Protein AF-A0A0G9HD00-F1 (afdb_monomer)

Solvent-accessible surface area (backbone atoms only — not comparable to full-atom values): 7385 Å² total; per-residue (Å²): 131,90,57,70,38,83,44,77,43,72,35,69,53,92,88,44,31,42,22,42,35,35,30,44,30,39,57,83,53,72,74,34,67,70,51,51,51,49,49,48,49,51,28,50,36,46,67,75,68,64,56,91,43,72,69,53,40,36,70,34,59,26,81,94,49,68,91,39,30,39,46,52,52,53,51,54,49,20,60,74,70,74,44,77,64,44,83,74,52,69,52,77,47,69,65,81,74,89,67,67,76,76,72,73,78,74,71,90,65,77,84,76,78,81,74,85,82,89,80,136

Foldseek 3Di:
DFDWDWAWDWDQDPVFKIKIWIKTFGPVCSPPPLVVVLNVQLNVQCRVPVAPFPVSQQQAQRPVGNVDGNVVSQVVSCVVSVHHMDTDDMDMDGHDDPPPPPDPDPPPDPPPPPDDDDDD

Secondary structure (DSSP, 8-state):
-PPEEEEEEEEEETTTEEEEEEEEEETTTTT-HHHHHHHHHHHHHHHHH--SSHHHHHHSBPSS-TTSBHHHHHHHHHHHTTS--EEEEEEEEEPPP---S------SS-----------

Radius of gyration: 24.07 Å; Cα contacts (8 Å, |Δi|>4): 156; chains: 1; bounding box: 66×30×65 Å

Structure (mmCIF, N/CA/C/O backbone):
data_AF-A0A0G9HD00-F1
#
_entry.id   AF-A0A0G9HD00-F1
#
loop_
_atom_site.group_PDB
_atom_site.id
_atom_site.type_symbol
_atom_site.label_atom_id
_atom_site.label_alt_id
_atom_site.label_comp_id
_atom_site.label_asym_id
_atom_site.label_entity_id
_atom_site.label_seq_id
_atom_site.pdbx_PDB_ins_code
_atom_site.Cartn_x
_atom_site.Cartn_y
_atom_site.Cartn_z
_atom_site.occupancy
_atom_site.B_iso_or_equiv
_atom_site.auth_seq_id
_atom_site.auth_comp_id
_atom_site.auth_asym_id
_atom_site.auth_atom_id
_atom_site.pdbx_PDB_model_num
ATOM 1 N N . MET A 1 1 ? -21.150 13.075 11.869 1.00 63.78 1 MET A N 1
ATOM 2 C CA . MET A 1 1 ? -21.001 12.261 10.647 1.00 63.78 1 MET A CA 1
ATOM 3 C C . MET A 1 1 ? -19.511 12.154 10.388 1.00 63.78 1 MET A C 1
ATOM 5 O O . MET A 1 1 ? -18.870 13.194 10.350 1.00 63.78 1 MET A O 1
ATOM 9 N N . THR A 1 2 ? -18.941 10.952 10.356 1.00 76.38 2 THR A N 1
ATOM 10 C CA . THR A 1 2 ? -17.496 10.778 10.130 1.00 76.38 2 THR A CA 1
ATOM 11 C C . THR A 1 2 ? -17.182 11.109 8.675 1.00 76.38 2 THR A C 1
ATOM 13 O O . THR A 1 2 ? -17.792 10.528 7.780 1.00 76.38 2 THR A O 1
ATOM 16 N N . HIS A 1 3 ? -16.276 12.057 8.441 1.00 86.12 3 HIS A N 1
ATOM 17 C CA . HIS A 1 3 ? -15.828 12.411 7.097 1.00 86.12 3 HIS A CA 1
ATOM 18 C C . HIS A 1 3 ? -14.688 11.484 6.678 1.00 86.12 3 HIS A C 1
ATOM 20 O O . HIS A 1 3 ? -13.689 11.362 7.388 1.00 86.12 3 HIS A O 1
ATOM 26 N N . TYR A 1 4 ? -14.873 10.820 5.542 1.00 89.94 4 TYR A N 1
ATOM 27 C CA . TYR A 1 4 ? -13.864 9.987 4.902 1.00 89.94 4 TYR A CA 1
ATOM 28 C C . TYR A 1 4 ? -13.173 10.785 3.804 1.00 89.94 4 TYR A C 1
ATOM 30 O O . TYR A 1 4 ? -13.835 11.485 3.036 1.00 89.94 4 TYR A O 1
ATOM 38 N N . ASN A 1 5 ? -11.851 10.660 3.738 1.00 89.81 5 ASN A N 1
ATOM 39 C CA . ASN A 1 5 ? -11.017 11.260 2.712 1.00 89.81 5 ASN A CA 1
ATOM 40 C C . ASN A 1 5 ? -10.246 10.168 1.973 1.00 89.81 5 ASN A C 1
ATOM 42 O O . ASN A 1 5 ? -9.826 9.167 2.555 1.00 89.81 5 ASN A O 1
ATOM 46 N N . ARG A 1 6 ? -9.999 10.413 0.684 1.00 95.69 6 ARG A N 1
ATOM 47 C CA . ARG A 1 6 ? -9.057 9.603 -0.082 1.00 95.69 6 ARG A CA 1
ATOM 48 C C . ARG A 1 6 ? -7.638 10.005 0.290 1.00 95.69 6 ARG A C 1
ATOM 50 O O . ARG A 1 6 ? -7.254 11.162 0.117 1.00 95.69 6 ARG A O 1
ATOM 57 N N . HIS A 1 7 ? -6.872 9.048 0.796 1.00 97.44 7 HIS A N 1
ATOM 58 C CA . HIS A 1 7 ? -5.446 9.198 1.044 1.00 97.44 7 HIS A CA 1
ATOM 59 C C . HIS A 1 7 ? -4.675 8.431 -0.028 1.00 97.44 7 HIS A C 1
ATOM 61 O O . HIS A 1 7 ? -4.927 7.247 -0.243 1.00 97.44 7 HIS A O 1
ATOM 67 N N . ILE A 1 8 ? -3.727 9.094 -0.690 1.00 98.25 8 ILE A N 1
ATOM 68 C CA . ILE A 1 8 ? -2.866 8.466 -1.693 1.00 98.25 8 ILE A CA 1
ATOM 69 C C . ILE A 1 8 ? -1.447 8.397 -1.139 1.00 98.25 8 ILE A C 1
ATOM 71 O O . ILE A 1 8 ? -0.860 9.427 -0.817 1.00 98.25 8 ILE A O 1
ATOM 75 N N . THR A 1 9 ? -0.896 7.188 -1.072 1.00 98.50 9 THR A N 1
ATOM 76 C CA . THR A 1 9 ? 0.519 6.946 -0.771 1.00 98.50 9 THR A CA 1
ATOM 77 C C . THR A 1 9 ? 1.239 6.472 -2.028 1.00 98.50 9 THR A C 1
ATOM 79 O O . THR A 1 9 ? 0.671 5.763 -2.860 1.00 98.50 9 THR A O 1
ATOM 82 N N . SER A 1 10 ? 2.503 6.865 -2.167 1.00 98.38 10 SER A N 1
ATOM 83 C CA . SER A 1 10 ? 3.368 6.466 -3.274 1.00 98.38 10 SER A CA 1
ATOM 84 C C . SER A 1 10 ? 4.649 5.810 -2.781 1.00 98.38 10 SER A C 1
ATOM 86 O O . SER A 1 10 ? 5.214 6.257 -1.784 1.00 98.38 10 SER A O 1
ATOM 88 N N . TYR A 1 11 ? 5.169 4.851 -3.541 1.00 98.44 11 TYR A N 1
ATOM 89 C CA . TYR A 1 11 ? 6.503 4.294 -3.334 1.00 98.44 11 TYR A CA 1
ATOM 90 C C . TYR A 1 11 ? 7.238 4.160 -4.669 1.00 98.44 11 TYR A C 1
ATOM 92 O O . TYR A 1 11 ? 6.654 3.746 -5.669 1.00 98.44 11 TYR A O 1
ATOM 100 N N . VAL A 1 12 ? 8.523 4.518 -4.694 1.00 98.06 12 VAL A N 1
ATOM 101 C CA . VAL A 1 12 ? 9.382 4.388 -5.878 1.00 98.06 12 VAL A CA 1
ATOM 102 C C . VAL A 1 12 ? 10.616 3.580 -5.503 1.00 98.06 12 VAL A C 1
ATOM 104 O O . VAL A 1 12 ? 11.413 3.998 -4.666 1.00 98.06 12 VAL A O 1
ATOM 107 N N . HIS A 1 13 ? 10.799 2.435 -6.155 1.00 96.06 13 HIS A N 1
ATOM 108 C CA . HIS A 1 13 ? 11.940 1.556 -5.943 1.00 96.06 13 HIS A CA 1
ATOM 109 C C . HIS A 1 13 ? 13.016 1.806 -7.00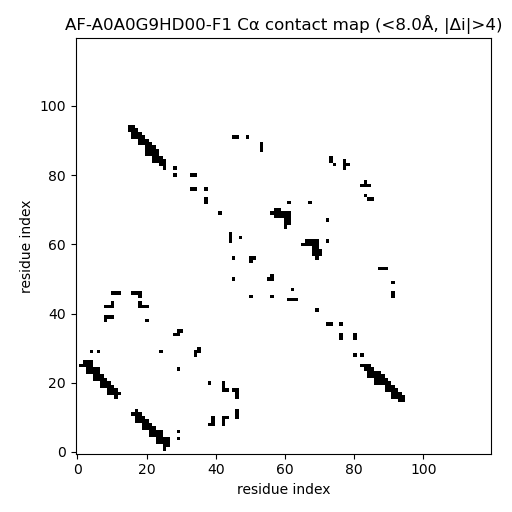2 1.00 96.06 13 HIS A C 1
ATOM 111 O O . HIS A 1 13 ? 12.832 1.473 -8.177 1.00 96.06 13 HIS A O 1
ATOM 117 N N . ASN A 1 14 ? 14.143 2.396 -6.587 1.00 94.94 14 ASN A N 1
ATOM 118 C CA . ASN A 1 14 ? 15.341 2.611 -7.412 1.00 94.94 14 ASN A CA 1
ATOM 119 C C . ASN A 1 14 ? 15.073 3.274 -8.782 1.00 94.94 14 ASN A C 1
ATOM 121 O O . ASN A 1 14 ? 15.794 3.029 -9.746 1.00 94.94 14 ASN A O 1
ATOM 125 N N . GLY A 1 15 ? 14.001 4.067 -8.899 1.00 93.81 15 GLY A N 1
ATOM 126 C CA . GLY A 1 15 ? 13.579 4.702 -10.154 1.00 93.81 15 GLY A CA 1
ATOM 127 C C . GLY A 1 15 ? 13.077 3.743 -11.245 1.00 93.81 15 GLY A C 1
ATOM 128 O O . GLY A 1 15 ? 12.862 4.182 -12.369 1.00 93.81 15 GLY A O 1
ATOM 129 N N . ARG A 1 16 ? 12.896 2.448 -10.946 1.00 95.06 16 ARG A N 1
ATOM 130 C CA . ARG A 1 16 ? 12.472 1.421 -11.919 1.00 95.06 16 ARG A CA 1
ATOM 131 C C . ARG A 1 16 ? 11.038 0.950 -11.728 1.00 95.06 16 ARG A C 1
ATOM 133 O O . ARG A 1 16 ? 10.415 0.530 -12.698 1.00 95.06 16 ARG A O 1
ATOM 140 N N . ILE A 1 17 ? 10.539 0.985 -10.495 1.00 97.62 17 ILE A N 1
ATOM 141 C CA . ILE A 1 17 ? 9.164 0.605 -10.161 1.00 97.62 17 ILE A CA 1
ATOM 142 C C . ILE A 1 17 ? 8.530 1.762 -9.397 1.00 97.62 17 ILE A C 1
ATOM 144 O O . ILE A 1 17 ? 9.101 2.224 -8.410 1.00 97.62 17 ILE A O 1
ATOM 148 N N . GLY A 1 18 ? 7.373 2.229 -9.854 1.00 98.25 18 GLY A N 1
ATOM 149 C CA . GLY A 1 18 ? 6.545 3.219 -9.173 1.00 98.25 18 GLY A CA 1
ATOM 150 C C . GLY A 1 18 ? 5.206 2.612 -8.775 1.00 98.25 18 GLY A C 1
ATOM 151 O O . GLY A 1 18 ? 4.583 1.911 -9.568 1.00 98.25 18 GLY A O 1
ATOM 152 N N . VAL A 1 19 ? 4.759 2.887 -7.555 1.00 98.81 19 VAL A N 1
ATOM 153 C CA . VAL A 1 19 ? 3.473 2.430 -7.024 1.00 98.81 19 VAL A CA 1
ATOM 154 C C . VAL A 1 19 ? 2.697 3.617 -6.474 1.00 98.81 19 VAL A C 1
ATOM 156 O O . VAL A 1 19 ? 3.270 4.462 -5.786 1.00 98.81 19 VAL A O 1
ATOM 159 N N . LEU A 1 20 ? 1.394 3.654 -6.751 1.00 98.75 20 LEU A N 1
ATOM 160 C CA . LEU A 1 20 ? 0.424 4.520 -6.080 1.00 98.75 20 LEU A CA 1
ATOM 161 C C . LEU A 1 20 ? -0.681 3.654 -5.486 1.00 98.75 20 LEU A C 1
ATOM 163 O O . LEU A 1 20 ? -1.200 2.770 -6.166 1.00 98.75 20 LEU A O 1
ATOM 167 N N . VAL A 1 21 ? -1.061 3.939 -4.246 1.00 98.81 21 VAL A N 1
ATOM 168 C CA . VAL A 1 21 ? -2.115 3.229 -3.517 1.00 98.81 21 VAL A CA 1
ATOM 169 C C . VAL A 1 21 ? -3.105 4.244 -2.976 1.00 98.81 21 VAL A C 1
ATOM 171 O O . VAL A 1 21 ? -2.699 5.233 -2.368 1.00 98.81 21 VAL A O 1
ATOM 174 N N . GLU A 1 22 ? -4.394 4.004 -3.192 1.00 98.69 22 GLU A N 1
ATOM 175 C CA . GLU A 1 22 ? -5.472 4.851 -2.694 1.00 98.69 22 GLU A CA 1
ATOM 176 C C . GLU A 1 22 ? -6.252 4.147 -1.585 1.00 98.69 22 GLU A C 1
ATOM 178 O O . GLU A 1 22 ? -6.835 3.077 -1.792 1.00 98.69 22 GLU A O 1
ATOM 183 N N . PHE A 1 23 ? -6.320 4.797 -0.428 1.00 98.44 23 PHE A N 1
ATOM 184 C CA . PHE A 1 23 ? -7.088 4.366 0.730 1.00 98.44 23 PHE A CA 1
ATOM 185 C C . PHE A 1 23 ? -8.308 5.259 0.948 1.00 98.44 23 PHE A C 1
ATOM 187 O O . PHE A 1 23 ? -8.245 6.471 0.738 1.00 98.44 23 PHE A O 1
ATOM 194 N N . ASP A 1 24 ? -9.399 4.661 1.414 1.00 97.75 24 ASP A N 1
ATOM 195 C CA . ASP A 1 24 ? -10.537 5.363 2.001 1.00 97.75 24 ASP A CA 1
ATOM 196 C C . ASP A 1 24 ? -10.425 5.286 3.525 1.00 97.75 24 ASP A C 1
ATOM 198 O O . ASP A 1 24 ? -10.407 4.191 4.093 1.00 97.75 24 ASP A O 1
ATOM 202 N N . ILE A 1 25 ? -10.277 6.435 4.184 1.00 96.75 25 ILE A N 1
ATOM 203 C CA . ILE A 1 25 ? -9.960 6.516 5.614 1.00 96.75 25 ILE A CA 1
ATOM 204 C C . ILE A 1 25 ? -10.595 7.764 6.249 1.00 96.75 25 ILE A C 1
ATOM 206 O O . ILE A 1 25 ? -10.699 8.801 5.585 1.00 96.75 25 ILE A O 1
ATOM 210 N N . PRO A 1 26 ? -11.004 7.733 7.531 1.00 96.50 26 PRO A N 1
ATOM 211 C CA . PRO A 1 26 ? -11.456 8.935 8.223 1.00 96.50 26 PRO A CA 1
ATOM 212 C C . PRO A 1 26 ? -10.393 10.034 8.253 1.00 96.50 26 PRO A C 1
ATOM 214 O O . PRO A 1 26 ? -9.222 9.777 8.526 1.00 96.50 26 PRO A O 1
ATOM 217 N N . GLU A 1 27 ? -10.810 11.282 8.039 1.00 93.38 27 GLU A N 1
ATOM 218 C CA . GLU A 1 27 ? -9.909 12.439 7.921 1.00 93.38 27 GLU A CA 1
ATOM 219 C C . GLU A 1 27 ? -8.938 12.584 9.105 1.00 93.38 27 GLU A C 1
ATOM 221 O O . GLU A 1 27 ? -7.769 12.916 8.913 1.00 93.38 27 GLU A O 1
ATOM 226 N N . LEU A 1 28 ? -9.406 12.286 10.320 1.00 92.19 28 LEU A N 1
ATOM 227 C CA . LEU A 1 28 ? -8.599 12.368 11.538 1.00 92.19 28 LEU A CA 1
ATOM 228 C C . LEU A 1 28 ? -7.523 11.274 11.626 1.00 92.19 28 LEU A C 1
ATOM 230 O O . LEU A 1 28 ? -6.491 11.506 12.245 1.00 92.19 28 LEU A O 1
ATOM 234 N N . ALA A 1 29 ? -7.744 10.116 10.998 1.00 94.38 29 ALA A N 1
ATOM 235 C CA . ALA A 1 29 ? -6.800 8.997 10.979 1.00 94.38 29 ALA A CA 1
ATOM 236 C C . ALA A 1 29 ? -5.835 9.058 9.780 1.00 94.38 29 ALA A C 1
ATOM 238 O O . ALA A 1 29 ? -4.771 8.451 9.807 1.00 94.38 29 ALA A O 1
ATOM 239 N N . ALA A 1 30 ? -6.150 9.845 8.745 1.00 94.62 30 ALA A N 1
ATOM 240 C CA . ALA A 1 30 ? -5.336 9.971 7.531 1.00 94.62 30 ALA A CA 1
ATOM 241 C C . ALA A 1 30 ? -3.929 10.567 7.755 1.00 94.62 30 ALA A C 1
ATOM 243 O O . ALA A 1 30 ? -3.118 10.585 6.827 1.00 94.62 30 ALA A O 1
ATOM 244 N N . ARG A 1 31 ? -3.661 11.108 8.951 1.00 93.88 31 ARG A N 1
ATOM 245 C CA . ARG A 1 31 ? -2.367 11.673 9.371 1.00 93.88 31 ARG A CA 1
ATOM 246 C C . ARG A 1 31 ? -1.721 10.904 10.525 1.00 93.88 31 ARG A C 1
ATOM 248 O O . ARG A 1 31 ? -0.712 11.366 11.041 1.00 93.88 31 ARG A O 1
ATOM 255 N N . ASP A 1 32 ? -2.325 9.801 10.957 1.00 96.56 32 ASP A N 1
ATOM 256 C CA . ASP A 1 32 ? -1.787 8.980 12.035 1.00 96.56 32 ASP A CA 1
ATOM 257 C C . ASP A 1 32 ? -0.537 8.224 11.559 1.00 96.56 32 ASP A C 1
ATOM 259 O O . ASP A 1 32 ? -0.540 7.629 10.479 1.00 96.56 32 ASP A O 1
ATOM 263 N N . ASP A 1 33 ? 0.533 8.241 12.355 1.00 97.44 33 ASP A N 1
ATOM 264 C CA . ASP A 1 33 ? 1.815 7.637 11.979 1.00 97.44 33 ASP A CA 1
ATOM 265 C C . ASP A 1 33 ? 1.712 6.117 11.775 1.00 97.44 33 ASP A C 1
ATOM 267 O O . ASP A 1 33 ? 2.381 5.571 10.894 1.00 97.44 33 ASP A O 1
ATOM 271 N N . ALA A 1 34 ? 0.853 5.424 12.534 1.00 96.12 34 ALA A N 1
ATOM 272 C CA . ALA A 1 34 ? 0.649 3.989 12.367 1.00 96.12 34 ALA A CA 1
ATOM 273 C C . ALA A 1 34 ? -0.061 3.685 11.041 1.00 96.12 34 ALA A C 1
ATOM 275 O O . ALA A 1 34 ? 0.337 2.763 10.327 1.00 96.12 34 ALA A O 1
ATOM 276 N N . PHE A 1 35 ? -1.047 4.501 10.652 1.00 97.56 35 PHE A N 1
ATOM 277 C CA . PHE A 1 35 ? -1.659 4.393 9.327 1.00 97.56 35 PHE A CA 1
ATOM 278 C C . PHE A 1 35 ? -0.643 4.663 8.211 1.00 97.56 35 PHE A C 1
ATOM 280 O O . PHE A 1 35 ? -0.543 3.876 7.270 1.00 97.56 35 PHE A O 1
ATOM 287 N N . LEU A 1 36 ? 0.131 5.748 8.313 1.00 97.88 36 LEU A N 1
ATOM 288 C CA . LEU A 1 36 ? 1.115 6.122 7.293 1.00 97.88 36 L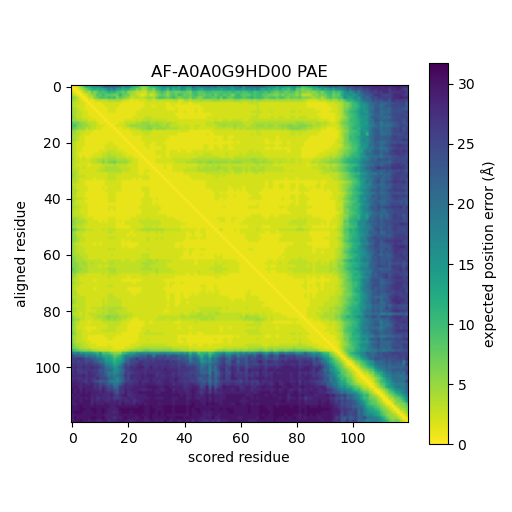EU A CA 1
ATOM 289 C C . LEU A 1 36 ? 2.189 5.038 7.113 1.00 97.88 36 LEU A C 1
ATOM 291 O O . LEU A 1 36 ? 2.584 4.743 5.982 1.00 97.88 36 LEU A O 1
ATOM 295 N N . ALA A 1 37 ? 2.620 4.399 8.205 1.00 97.62 37 ALA A N 1
ATOM 296 C CA . ALA A 1 37 ? 3.553 3.277 8.162 1.00 97.62 37 ALA A CA 1
ATOM 297 C C . ALA A 1 37 ? 2.976 2.073 7.400 1.00 97.62 37 ALA A C 1
ATOM 299 O O . ALA A 1 37 ? 3.653 1.508 6.537 1.00 97.62 37 ALA A O 1
ATOM 300 N N . VAL A 1 38 ? 1.717 1.713 7.665 1.00 98.12 38 VAL A N 1
ATOM 301 C CA . VAL A 1 38 ? 1.031 0.607 6.977 1.00 98.12 38 VAL A CA 1
ATOM 302 C C . VAL A 1 38 ? 0.805 0.940 5.504 1.00 98.12 38 VAL A C 1
ATOM 304 O O . VAL A 1 38 ? 1.125 0.127 4.640 1.00 98.12 38 VAL A O 1
ATOM 307 N N . ALA A 1 39 ? 0.334 2.149 5.187 1.00 98.50 39 ALA A N 1
ATOM 308 C CA . ALA A 1 39 ? 0.116 2.595 3.812 1.00 98.50 39 ALA A CA 1
ATOM 309 C C . ALA A 1 39 ? 1.407 2.535 2.976 1.00 98.50 39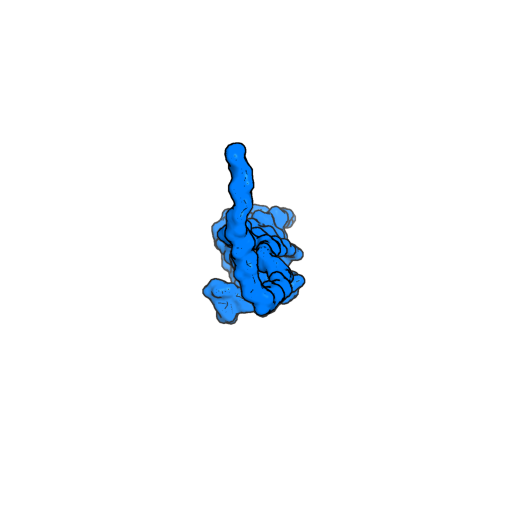 ALA A C 1
ATOM 311 O O . ALA A 1 39 ? 1.401 2.039 1.845 1.00 98.50 39 ALA A O 1
ATOM 312 N N . HIS A 1 40 ? 2.529 2.985 3.546 1.00 98.50 40 HIS A N 1
ATOM 313 C CA . HIS A 1 40 ? 3.840 2.897 2.907 1.00 98.50 40 HIS A CA 1
ATOM 314 C C . HIS A 1 40 ? 4.312 1.443 2.758 1.00 98.50 40 HIS A C 1
ATOM 316 O O . HIS A 1 40 ? 4.784 1.058 1.688 1.00 98.50 40 HIS A O 1
ATOM 322 N N . GLY A 1 41 ? 4.149 0.619 3.797 1.00 98.44 41 GLY A N 1
ATOM 323 C CA . GLY A 1 41 ? 4.490 -0.805 3.765 1.00 98.44 41 GLY A CA 1
ATOM 324 C C . GLY A 1 41 ? 3.728 -1.575 2.685 1.00 98.44 41 GLY A C 1
ATOM 325 O O . GLY A 1 41 ? 4.325 -2.346 1.934 1.00 98.44 41 GLY A O 1
ATOM 326 N N . VAL A 1 42 ? 2.434 -1.296 2.520 1.00 98.69 42 VAL A N 1
ATOM 327 C CA . VAL A 1 42 ? 1.621 -1.882 1.448 1.00 98.69 42 VAL A CA 1
ATOM 328 C C . VAL A 1 42 ? 2.103 -1.429 0.066 1.00 98.69 42 VAL A C 1
ATOM 330 O O . VAL A 1 42 ? 2.216 -2.253 -0.841 1.00 98.69 42 VAL A O 1
ATOM 333 N N . ALA A 1 43 ? 2.467 -0.155 -0.111 1.00 98.75 43 ALA A N 1
ATOM 334 C CA . ALA A 1 43 ? 3.030 0.322 -1.376 1.00 98.75 43 ALA A CA 1
ATOM 335 C C . ALA A 1 43 ? 4.374 -0.357 -1.718 1.00 98.75 43 ALA A C 1
ATOM 337 O O . ALA A 1 43 ? 4.621 -0.695 -2.879 1.00 98.75 43 ALA A O 1
ATOM 338 N N . MET A 1 44 ? 5.225 -0.605 -0.716 1.00 98.44 44 MET A N 1
ATOM 339 C CA . MET A 1 44 ? 6.457 -1.387 -0.876 1.00 98.44 44 MET A CA 1
ATOM 340 C C . MET A 1 44 ? 6.175 -2.845 -1.244 1.00 98.44 44 MET A C 1
ATOM 342 O O . MET A 1 44 ? 6.831 -3.388 -2.131 1.00 98.44 44 MET A O 1
ATOM 346 N N . HIS A 1 45 ? 5.202 -3.467 -0.577 1.00 98.69 45 HIS A N 1
ATOM 347 C CA . HIS A 1 45 ? 4.789 -4.838 -0.853 1.00 98.69 45 HIS A CA 1
ATOM 348 C C . HIS A 1 45 ? 4.317 -4.984 -2.303 1.00 98.69 45 HIS A C 1
ATOM 350 O O . HIS A 1 45 ? 4.899 -5.779 -3.032 1.00 98.69 45 HIS A O 1
ATOM 356 N N . ILE A 1 46 ? 3.397 -4.126 -2.762 1.00 98.69 46 ILE A N 1
ATOM 357 C CA . ILE A 1 46 ? 2.920 -4.109 -4.156 1.00 98.69 46 ILE A CA 1
ATOM 358 C C . ILE A 1 46 ? 4.091 -3.974 -5.135 1.00 98.69 46 ILE A C 1
ATOM 360 O O . ILE A 1 46 ? 4.133 -4.663 -6.153 1.00 98.69 46 ILE A O 1
ATOM 364 N N . ALA A 1 47 ? 5.068 -3.105 -4.844 1.00 98.12 47 ALA A N 1
ATOM 365 C CA . ALA A 1 47 ? 6.231 -2.938 -5.715 1.00 98.12 47 ALA A CA 1
ATOM 366 C C . ALA A 1 47 ? 7.008 -4.252 -5.901 1.00 98.12 47 ALA A C 1
ATOM 368 O O . ALA A 1 47 ? 7.463 -4.530 -7.017 1.00 98.12 47 ALA A O 1
ATOM 369 N N . ALA A 1 48 ? 7.121 -5.044 -4.833 1.00 97.25 48 ALA A N 1
ATOM 370 C CA . ALA A 1 48 ? 7.842 -6.308 -4.799 1.00 97.25 48 AL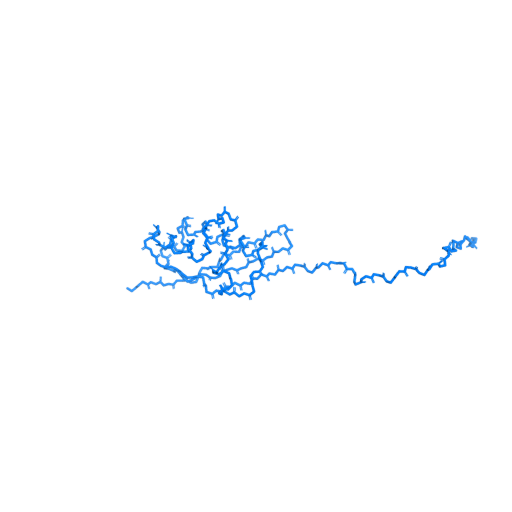A A CA 1
ATOM 371 C C . ALA A 1 48 ? 7.038 -7.499 -5.352 1.00 97.25 48 ALA A C 1
ATOM 373 O O . ALA A 1 48 ? 7.632 -8.329 -6.036 1.00 97.25 48 ALA A O 1
ATOM 374 N N . SER A 1 49 ? 5.733 -7.592 -5.072 1.00 97.56 49 SER A N 1
ATOM 375 C CA . SER A 1 49 ? 4.920 -8.780 -5.379 1.00 97.56 49 SER A CA 1
ATOM 376 C C . SER A 1 49 ? 4.189 -8.740 -6.723 1.00 97.56 49 SER A C 1
ATOM 378 O O . SER A 1 49 ? 3.894 -9.798 -7.265 1.00 97.56 49 SER A O 1
ATOM 380 N N . ASP A 1 50 ? 3.980 -7.553 -7.307 1.00 97.56 50 ASP A N 1
ATOM 381 C CA . ASP A 1 50 ? 3.267 -7.376 -8.586 1.00 97.56 50 ASP A CA 1
ATOM 382 C C . ASP A 1 50 ? 1.867 -8.032 -8.633 1.00 97.56 50 ASP A C 1
ATOM 384 O O . ASP A 1 50 ? 1.578 -8.828 -9.533 1.00 97.56 50 ASP A O 1
ATOM 388 N N . PRO A 1 51 ? 0.981 -7.713 -7.669 1.00 98.12 51 PRO A N 1
ATOM 389 C CA . PRO A 1 51 ? -0.338 -8.324 -7.576 1.00 98.12 51 PRO A CA 1
ATOM 390 C C . PRO A 1 51 ? -1.186 -8.001 -8.809 1.00 98.12 51 PRO A C 1
ATOM 392 O O . PRO A 1 51 ? -1.283 -6.850 -9.245 1.00 98.12 51 PRO A O 1
ATOM 395 N N . ALA A 1 52 ? -1.875 -9.013 -9.339 1.00 97.25 52 ALA A N 1
ATOM 396 C CA . ALA A 1 52 ? -2.700 -8.873 -10.542 1.00 97.25 52 ALA A CA 1
ATOM 397 C C . ALA A 1 52 ? -4.010 -8.090 -10.313 1.00 97.25 52 ALA A C 1
ATOM 399 O O . ALA A 1 52 ? -4.604 -7.577 -11.264 1.00 97.25 52 ALA A O 1
ATOM 400 N N . SER A 1 53 ? -4.496 -8.026 -9.072 1.00 98.25 53 SER A N 1
ATOM 401 C CA . SER A 1 53 ? -5.747 -7.359 -8.698 1.00 98.25 53 SER A CA 1
ATOM 402 C C . SER A 1 53 ? -5.760 -6.986 -7.213 1.00 98.25 53 SER A C 1
ATOM 404 O O . SER A 1 53 ? -4.862 -7.360 -6.460 1.00 98.25 53 SER A O 1
ATOM 406 N N . LEU A 1 54 ? -6.795 -6.253 -6.785 1.00 98.06 54 LEU A N 1
ATOM 407 C CA . LEU A 1 54 ? -7.029 -5.954 -5.369 1.00 98.06 54 LEU A CA 1
ATOM 408 C C . LEU A 1 54 ? -7.247 -7.225 -4.543 1.00 98.06 54 LEU A C 1
ATOM 410 O O . LEU A 1 54 ? -6.631 -7.367 -3.496 1.00 98.06 54 LEU A O 1
ATOM 414 N N . ASP A 1 55 ? -8.073 -8.147 -5.030 1.00 98.19 55 ASP A N 1
ATOM 415 C CA . ASP A 1 55 ? -8.347 -9.398 -4.316 1.00 98.19 55 ASP A CA 1
ATOM 416 C C . ASP A 1 55 ? -7.071 -10.243 -4.190 1.00 98.19 55 ASP A C 1
ATOM 418 O O . ASP A 1 55 ? -6.754 -10.716 -3.104 1.00 98.19 55 ASP A O 1
ATOM 422 N N . ALA A 1 56 ? -6.277 -10.338 -5.267 1.00 98.44 56 ALA A N 1
ATOM 423 C CA . ALA A 1 56 ? -4.993 -11.037 -5.233 1.00 98.44 56 ALA A CA 1
ATOM 424 C C . ALA A 1 56 ? -4.026 -10.409 -4.217 1.00 98.44 56 ALA A C 1
ATOM 426 O O . ALA A 1 56 ? -3.423 -11.131 -3.432 1.00 98.44 56 ALA A O 1
ATOM 427 N N . LEU A 1 57 ? -3.931 -9.074 -4.184 1.00 98.62 57 LEU A N 1
ATOM 428 C CA . LEU A 1 57 ? -3.132 -8.353 -3.190 1.00 98.62 57 LEU A CA 1
ATOM 429 C C . LEU A 1 57 ? -3.579 -8.674 -1.757 1.00 98.62 57 LEU A C 1
ATOM 431 O O . LEU A 1 57 ? -2.741 -8.875 -0.887 1.00 98.62 57 LEU A O 1
ATOM 435 N N . LEU A 1 58 ? -4.885 -8.683 -1.489 1.00 98.38 58 LEU A N 1
ATOM 436 C CA . LEU A 1 58 ? -5.406 -8.919 -0.141 1.00 98.38 58 LEU A CA 1
ATOM 437 C C . LEU A 1 58 ? -5.116 -10.345 0.358 1.00 98.38 58 LEU A C 1
ATOM 439 O O . LEU A 1 58 ? -4.883 -10.516 1.556 1.00 98.38 58 LEU A O 1
ATOM 443 N N . ASP A 1 59 ? -5.062 -11.320 -0.552 1.00 98.50 59 ASP A N 1
ATOM 444 C CA . ASP A 1 59 ? -4.743 -12.725 -0.267 1.00 98.50 59 ASP A CA 1
ATOM 445 C C . ASP A 1 59 ? -3.228 -13.008 -0.155 1.00 98.50 59 ASP A C 1
ATOM 447 O O . ASP A 1 59 ? -2.820 -14.065 0.342 1.00 98.50 59 ASP A O 1
ATOM 451 N N . GLU A 1 60 ? -2.367 -12.093 -0.611 1.00 98.62 60 GLU A N 1
ATOM 452 C CA . GLU A 1 60 ? -0.912 -12.257 -0.557 1.00 98.62 60 GLU A CA 1
ATOM 453 C C . GLU A 1 60 ? -0.374 -12.225 0.880 1.00 98.62 60 GLU A C 1
ATOM 455 O O . GLU A 1 60 ? -0.844 -11.481 1.745 1.00 98.62 60 GLU A O 1
ATOM 460 N N . ARG A 1 61 ? 0.677 -13.019 1.129 1.00 98.56 61 ARG A N 1
ATOM 461 C CA . ARG A 1 61 ? 1.454 -12.956 2.375 1.00 98.56 61 ARG A CA 1
ATOM 462 C C . ARG A 1 61 ? 2.274 -11.681 2.410 1.00 98.56 61 ARG A C 1
ATOM 464 O O . ARG A 1 61 ? 2.979 -11.371 1.449 1.00 98.56 61 ARG A O 1
ATOM 471 N N . TYR A 1 62 ? 2.208 -10.956 3.520 1.00 98.38 62 TYR A N 1
ATOM 472 C CA . TYR A 1 62 ? 2.874 -9.672 3.624 1.00 98.38 62 TYR A CA 1
ATOM 473 C C . TYR A 1 62 ? 4.399 -9.847 3.592 1.00 98.38 62 TYR A C 1
ATOM 475 O O . TYR A 1 62 ? 4.974 -10.722 4.229 1.00 98.38 62 TYR A O 1
ATOM 483 N N . VAL A 1 63 ? 5.086 -9.009 2.813 1.00 96.00 63 VAL A N 1
ATOM 484 C CA . VAL A 1 63 ? 6.523 -9.204 2.516 1.00 96.00 63 VAL A CA 1
ATOM 485 C C . VAL A 1 63 ? 7.399 -8.988 3.752 1.00 96.00 63 VAL A C 1
ATOM 487 O O . VAL A 1 63 ? 8.455 -9.604 3.869 1.00 96.00 63 VAL A O 1
ATOM 490 N N . VAL A 1 64 ? 6.977 -8.111 4.665 1.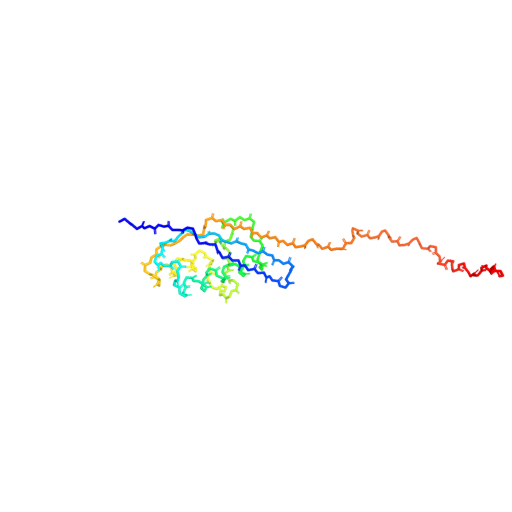00 94.81 64 VAL A N 1
ATOM 491 C CA . VAL A 1 64 ? 7.717 -7.832 5.906 1.00 94.81 64 VAL A CA 1
ATOM 492 C C . VAL A 1 64 ? 7.398 -8.862 6.990 1.00 94.81 64 VAL A C 1
ATOM 494 O O . VAL A 1 64 ? 8.283 -9.197 7.772 1.00 94.81 64 VAL A O 1
ATOM 497 N N . ASP A 1 65 ? 6.167 -9.372 7.011 1.00 96.56 65 ASP A N 1
ATOM 498 C CA . ASP A 1 65 ? 5.711 -10.403 7.944 1.00 96.56 65 ASP A CA 1
ATOM 499 C C . ASP A 1 65 ? 4.904 -11.480 7.193 1.00 96.56 65 ASP A C 1
ATOM 501 O O . ASP A 1 65 ? 3.695 -11.329 6.999 1.00 96.56 65 ASP A O 1
ATOM 505 N N . PRO A 1 66 ? 5.565 -12.557 6.728 1.00 96.56 66 PRO A N 1
ATOM 506 C CA . PRO A 1 66 ? 4.918 -13.594 5.930 1.00 96.56 66 PRO A CA 1
ATOM 507 C C . PRO A 1 66 ? 3.903 -14.455 6.691 1.00 96.56 66 PRO A C 1
ATOM 509 O O . PRO A 1 66 ? 3.217 -15.260 6.054 1.00 96.56 66 PRO A O 1
ATOM 512 N N . ASP A 1 67 ? 3.803 -14.325 8.019 1.00 98.12 67 ASP A N 1
ATOM 513 C CA . ASP A 1 67 ? 2.850 -15.095 8.823 1.00 98.12 67 ASP A CA 1
ATOM 514 C C . ASP A 1 67 ? 1.415 -14.565 8.674 1.00 98.12 67 ASP A C 1
ATOM 516 O O . ASP A 1 67 ? 0.456 -15.319 8.865 1.00 98.12 67 ASP A O 1
ATOM 520 N N . ILE A 1 68 ? 1.257 -13.316 8.221 1.00 98.12 68 ILE A N 1
ATOM 521 C CA . ILE A 1 68 ? -0.035 -12.672 7.961 1.00 98.12 68 ILE A CA 1
ATOM 522 C C . ILE A 1 68 ? -0.216 -12.316 6.482 1.00 98.12 68 ILE A C 1
ATOM 524 O O . ILE A 1 68 ? 0.731 -12.187 5.701 1.00 98.12 68 ILE A O 1
ATOM 528 N N . THR A 1 69 ? -1.467 -12.178 6.075 1.00 98.75 69 THR A N 1
ATOM 529 C CA . THR A 1 69 ? -1.870 -11.637 4.773 1.00 98.75 69 THR A CA 1
ATOM 530 C C . THR A 1 69 ? -1.946 -10.112 4.801 1.00 98.75 69 THR A C 1
ATOM 532 O O . THR A 1 69 ? -2.006 -9.489 5.864 1.00 98.75 69 THR A O 1
ATOM 535 N N . VAL A 1 70 ? -1.994 -9.476 3.628 1.00 98.56 70 VAL A N 1
ATOM 536 C CA . VAL A 1 70 ? -2.237 -8.024 3.537 1.00 98.56 70 VAL A CA 1
ATOM 537 C C . VAL A 1 70 ? -3.620 -7.653 4.088 1.00 98.56 70 VAL A C 1
ATOM 539 O O . VAL A 1 70 ? -3.763 -6.608 4.727 1.00 98.56 70 VAL A O 1
ATOM 542 N N . ALA A 1 71 ? -4.635 -8.501 3.894 1.00 98.44 71 ALA A N 1
ATOM 543 C CA . ALA A 1 71 ? -5.954 -8.301 4.491 1.00 98.44 71 ALA A CA 1
ATOM 544 C C . ALA A 1 71 ? -5.904 -8.293 6.027 1.00 98.44 71 ALA A C 1
ATOM 546 O O . ALA A 1 71 ? -6.482 -7.403 6.656 1.00 98.44 71 ALA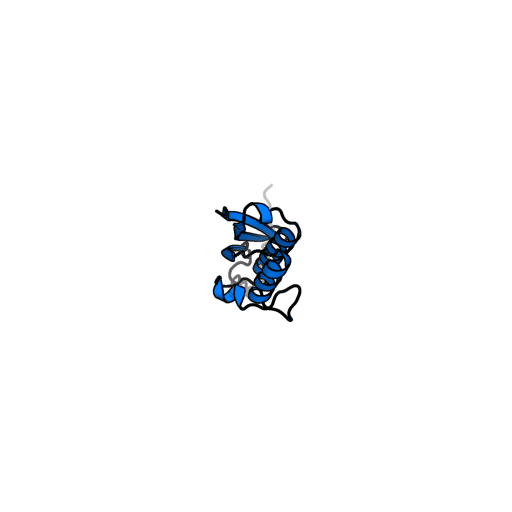 A O 1
ATOM 547 N N . GLU A 1 72 ? -5.192 -9.250 6.628 1.00 98.44 72 GLU A N 1
ATOM 548 C CA . GLU A 1 72 ? -4.999 -9.327 8.082 1.00 98.44 72 GLU A CA 1
ATOM 549 C C . GLU A 1 72 ? -4.220 -8.117 8.600 1.00 98.44 72 GLU A C 1
ATOM 551 O O . GLU A 1 72 ? -4.674 -7.479 9.547 1.00 98.44 72 GLU A O 1
ATOM 556 N N . LEU A 1 73 ? -3.145 -7.705 7.917 1.00 98.31 73 LEU A N 1
ATOM 557 C CA . LEU A 1 73 ? -2.411 -6.479 8.245 1.00 98.31 73 LEU A CA 1
ATOM 558 C C . LEU A 1 73 ? -3.340 -5.256 8.299 1.00 98.31 73 LEU A C 1
ATOM 560 O O . LEU A 1 73 ? -3.301 -4.488 9.262 1.00 98.31 73 LEU A O 1
ATOM 564 N N . ILE A 1 74 ? -4.180 -5.052 7.277 1.00 97.75 74 ILE A N 1
ATOM 565 C CA . ILE A 1 74 ? -5.124 -3.922 7.225 1.00 97.75 74 ILE A CA 1
ATOM 566 C C . ILE A 1 74 ? -6.151 -4.025 8.360 1.00 97.75 74 ILE A C 1
ATOM 568 O O . ILE A 1 74 ? -6.454 -3.023 9.013 1.00 97.75 74 ILE A O 1
ATOM 572 N N . HIS A 1 75 ? -6.666 -5.228 8.619 1.00 97.69 75 HIS A N 1
ATOM 573 C CA . HIS A 1 75 ? -7.641 -5.472 9.677 1.00 97.69 75 HIS A CA 1
ATOM 574 C C . HIS A 1 75 ? -7.072 -5.168 11.070 1.00 97.69 75 HIS A C 1
ATOM 576 O O . HIS A 1 75 ? -7.670 -4.401 11.827 1.00 97.69 75 HIS A O 1
ATOM 582 N N . GLU A 1 76 ? -5.896 -5.705 11.387 1.00 97.50 76 GLU A N 1
ATOM 583 C CA . GLU A 1 76 ? -5.200 -5.480 12.656 1.00 97.50 76 GLU A CA 1
ATOM 584 C C . GLU A 1 76 ? -4.820 -4.009 12.843 1.00 97.50 76 GLU A C 1
ATOM 586 O O . GLU A 1 76 ? -4.999 -3.444 13.926 1.00 97.50 76 GLU A O 1
ATOM 591 N N . SER A 1 77 ? -4.390 -3.350 11.766 1.00 96.75 77 SER A N 1
ATOM 592 C CA . SER A 1 77 ? -4.116 -1.911 11.770 1.00 96.75 77 SER A CA 1
ATOM 593 C C . SER A 1 77 ? -5.368 -1.103 12.102 1.00 96.75 77 SER A C 1
ATOM 595 O O . SER A 1 77 ? -5.303 -0.153 12.879 1.00 96.75 77 SER A O 1
ATOM 597 N N . GLY A 1 78 ? -6.528 -1.494 11.568 1.00 96.56 78 GLY A N 1
ATOM 598 C CA . GLY A 1 78 ? -7.797 -0.852 11.901 1.00 96.56 78 GLY A CA 1
ATOM 599 C C . GLY A 1 78 ? -8.185 -1.015 13.376 1.00 96.56 78 GLY A C 1
ATOM 600 O O . GLY A 1 78 ? -8.673 -0.074 14.006 1.00 96.56 78 GLY A O 1
ATOM 601 N N . ILE A 1 79 ? -7.902 -2.180 13.967 1.00 97.38 79 ILE A N 1
ATOM 602 C CA . ILE A 1 79 ? -8.093 -2.411 15.407 1.00 97.38 79 ILE A CA 1
ATOM 603 C C . ILE A 1 79 ? -7.203 -1.464 16.223 1.00 97.38 79 ILE A C 1
ATOM 605 O O . ILE A 1 79 ? -7.700 -0.806 17.139 1.00 97.38 79 ILE A O 1
ATOM 609 N N . LEU A 1 80 ? -5.916 -1.355 15.874 1.00 94.81 80 LEU A N 1
ATOM 610 C CA . LEU A 1 80 ? -4.959 -0.484 16.566 1.00 94.81 80 LEU A CA 1
ATOM 611 C C . LEU A 1 80 ? -5.351 0.997 16.477 1.00 94.81 80 LEU A C 1
ATOM 613 O O . LEU A 1 80 ? -5.330 1.706 17.481 1.00 94.81 80 LEU A O 1
ATOM 617 N N . LEU A 1 81 ? -5.752 1.444 15.288 1.00 95.25 81 LEU A N 1
ATOM 618 C CA . LEU A 1 81 ? -6.197 2.814 15.017 1.00 95.25 81 LEU A CA 1
ATOM 619 C C . LEU A 1 81 ? -7.588 3.123 15.591 1.00 95.25 81 LEU A C 1
ATOM 621 O O . LEU A 1 81 ? -8.054 4.259 15.505 1.00 95.25 81 LEU A O 1
ATOM 625 N N . GLN A 1 82 ? -8.279 2.114 16.135 1.00 95.56 82 GLN A N 1
ATOM 626 C CA . GLN A 1 82 ? -9.674 2.194 16.576 1.00 95.56 82 GLN A CA 1
ATOM 627 C C . GLN A 1 82 ? -10.602 2.743 15.479 1.00 95.56 82 GLN A C 1
ATOM 629 O O . GLN A 1 82 ? -11.564 3.469 15.745 1.00 95.56 82 GLN A O 1
ATOM 634 N N . THR A 1 83 ? -10.302 2.414 14.222 1.00 94.25 83 THR A N 1
ATOM 635 C CA . THR A 1 83 ? -11.040 2.889 13.056 1.00 94.25 83 THR A CA 1
ATOM 636 C C . THR A 1 83 ? -10.909 1.934 11.877 1.00 94.25 83 THR A C 1
ATOM 638 O O . THR A 1 83 ? -9.943 1.192 11.763 1.00 94.25 83 THR A O 1
ATOM 641 N N . SER A 1 84 ? -11.879 1.942 10.970 1.00 94.38 84 SER A N 1
ATOM 642 C CA . SER A 1 84 ? -11.810 1.158 9.737 1.00 94.38 84 SER A CA 1
ATOM 643 C C . SER A 1 84 ? -11.284 2.013 8.592 1.00 94.38 84 SER A C 1
ATOM 645 O O . SER A 1 84 ? -11.725 3.149 8.414 1.00 94.38 84 SER A O 1
ATOM 647 N N . PHE A 1 85 ? -10.424 1.436 7.764 1.00 96.88 85 PHE A N 1
ATOM 648 C CA . PHE A 1 85 ? -10.022 2.003 6.483 1.00 96.88 85 PHE A CA 1
ATOM 649 C C . PHE A 1 85 ? -9.962 0.893 5.433 1.00 96.88 85 PHE A C 1
ATOM 651 O O . PHE A 1 85 ? -9.914 -0.289 5.774 1.00 96.88 85 PHE A O 1
ATOM 658 N N . ALA A 1 86 ? -9.994 1.266 4.157 1.00 96.50 86 ALA A N 1
ATOM 659 C CA . ALA A 1 86 ? -9.979 0.311 3.056 1.00 96.50 86 ALA A CA 1
ATOM 660 C C . ALA A 1 86 ? -8.958 0.711 1.998 1.00 96.50 86 ALA A C 1
ATOM 662 O O . ALA A 1 86 ? -8.867 1.882 1.631 1.00 96.50 86 ALA A O 1
ATOM 663 N N . LEU A 1 87 ? -8.233 -0.269 1.460 1.00 97.94 87 LEU A N 1
ATOM 664 C CA . LEU A 1 87 ? -7.487 -0.099 0.218 1.00 97.94 87 LEU A CA 1
ATOM 665 C C . LEU A 1 87 ? -8.476 -0.204 -0.943 1.00 97.94 87 LEU A C 1
ATOM 667 O O . LEU A 1 87 ? -9.137 -1.223 -1.108 1.00 97.94 87 LEU A O 1
ATOM 671 N N . THR A 1 88 ? -8.606 0.860 -1.731 1.00 97.69 88 THR A N 1
ATOM 672 C CA . THR A 1 88 ? -9.638 0.946 -2.780 1.00 97.69 88 THR A CA 1
ATOM 673 C C . THR A 1 88 ? -9.113 0.614 -4.168 1.00 97.69 88 THR A C 1
ATOM 675 O O . THR A 1 88 ? -9.833 0.035 -4.977 1.00 97.69 88 THR A O 1
ATOM 678 N N . ARG A 1 89 ? -7.867 0.995 -4.463 1.00 97.69 89 ARG A N 1
ATOM 679 C CA . ARG A 1 89 ? -7.183 0.697 -5.725 1.00 97.69 89 ARG A CA 1
ATOM 680 C C . ARG A 1 89 ? -5.691 0.962 -5.606 1.00 97.69 89 ARG A C 1
ATOM 682 O O . ARG A 1 89 ? -5.250 1.723 -4.745 1.00 97.69 89 ARG A O 1
ATOM 689 N N . PHE A 1 90 ? -4.933 0.398 -6.534 1.00 98.75 90 PHE A N 1
ATOM 690 C CA . PHE A 1 90 ? -3.527 0.712 -6.719 1.00 98.75 90 PHE A CA 1
ATOM 691 C C . PHE A 1 90 ? -3.159 0.686 -8.203 1.00 98.75 90 PHE A C 1
ATOM 693 O O . PHE A 1 90 ? -3.887 0.144 -9.034 1.00 98.75 90 PHE A O 1
ATOM 700 N N . VAL A 1 91 ? -2.015 1.276 -8.528 1.00 98.50 91 VAL A N 1
ATOM 701 C CA . VAL A 1 91 ? -1.323 1.052 -9.796 1.00 98.50 91 VAL A CA 1
ATOM 702 C C . VAL A 1 91 ? 0.139 0.767 -9.503 1.00 98.50 91 VAL A C 1
ATOM 704 O O . VAL A 1 91 ? 0.745 1.405 -8.639 1.00 98.50 91 VAL A O 1
ATOM 707 N N . ARG A 1 92 ? 0.701 -0.185 -10.242 1.00 98.12 92 ARG A N 1
ATOM 708 C CA . ARG A 1 92 ? 2.127 -0.472 -10.274 1.00 98.12 92 ARG A CA 1
ATOM 709 C C . ARG A 1 92 ? 2.628 -0.260 -11.692 1.00 98.12 92 ARG A C 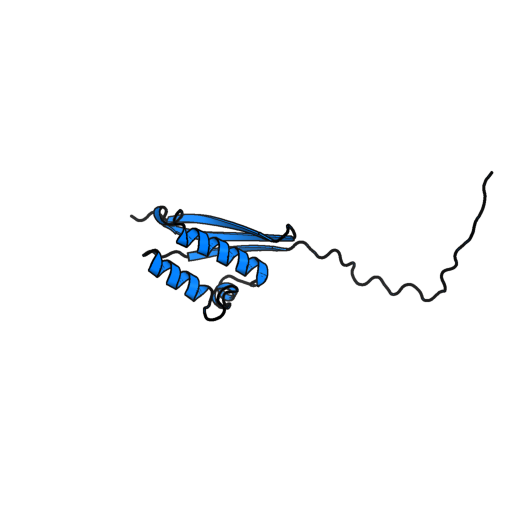1
ATOM 711 O O . ARG A 1 92 ? 2.097 -0.823 -12.641 1.00 98.12 92 ARG A O 1
ATOM 718 N N . TRP A 1 93 ? 3.655 0.561 -11.820 1.00 97.50 93 TRP A N 1
ATOM 719 C CA . TRP A 1 93 ? 4.345 0.827 -13.067 1.00 97.50 93 TRP A CA 1
ATOM 720 C C . TRP A 1 93 ? 5.765 0.289 -12.959 1.00 97.50 93 TRP A C 1
ATOM 722 O O . TRP A 1 93 ? 6.530 0.750 -12.113 1.00 97.50 93 TRP A O 1
ATOM 732 N N . ALA A 1 94 ? 6.137 -0.654 -13.819 1.00 94.75 94 ALA A N 1
ATOM 733 C CA . ALA A 1 94 ? 7.508 -1.130 -13.94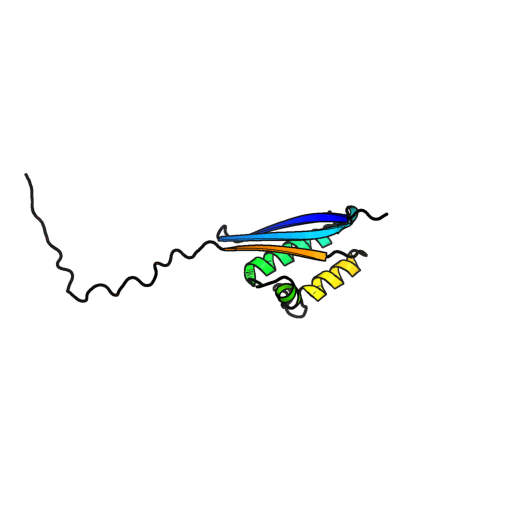7 1.00 94.75 94 ALA A CA 1
ATOM 734 C C . ALA A 1 94 ? 8.093 -0.644 -15.277 1.00 94.75 94 ALA A C 1
ATOM 736 O O . ALA A 1 94 ? 7.461 -0.777 -16.322 1.00 94.75 94 ALA A O 1
ATOM 737 N N . ALA A 1 95 ? 9.298 -0.076 -15.246 1.00 90.88 95 ALA A N 1
ATOM 738 C CA . ALA A 1 95 ? 10.028 0.262 -16.460 1.00 90.88 95 ALA A CA 1
ATOM 739 C C . ALA A 1 95 ? 10.337 -1.018 -17.253 1.00 90.88 95 ALA A C 1
ATOM 741 O O . ALA A 1 95 ? 10.849 -1.990 -16.686 1.00 90.88 95 ALA A O 1
ATOM 742 N N . GLU A 1 96 ? 10.040 -1.002 -18.554 1.00 77.75 96 GLU A N 1
ATOM 743 C CA . GLU A 1 96 ? 10.341 -2.108 -19.459 1.00 77.75 96 GLU A CA 1
ATOM 744 C C . GLU A 1 96 ? 11.834 -2.471 -19.403 1.00 77.75 96 GLU A C 1
ATOM 746 O O . GLU A 1 96 ? 12.715 -1.646 -19.133 1.00 77.75 96 GLU A O 1
ATOM 751 N N . SER A 1 97 ? 12.128 -3.754 -19.598 1.00 66.44 97 SER A N 1
ATOM 752 C CA . SER A 1 97 ? 13.509 -4.222 -19.672 1.00 66.44 97 SER A CA 1
ATOM 753 C C . SER A 1 97 ? 14.025 -3.961 -21.078 1.00 66.44 97 SER A C 1
ATOM 755 O O . SER A 1 97 ? 13.488 -4.520 -22.025 1.00 66.44 97 SER A O 1
ATOM 757 N N . ASP A 1 98 ? 15.112 -3.206 -21.207 1.00 56.84 98 ASP A N 1
ATOM 758 C CA . ASP A 1 98 ? 15.794 -2.900 -22.476 1.00 56.84 98 ASP A CA 1
ATOM 759 C C . ASP A 1 98 ? 16.450 -4.130 -23.140 1.00 56.84 98 ASP A C 1
ATOM 761 O O . ASP A 1 98 ? 17.349 -3.995 -23.965 1.00 56.84 98 ASP A O 1
ATOM 765 N N . LYS A 1 99 ? 16.068 -5.358 -22.754 1.00 54.66 99 LYS A N 1
ATOM 766 C CA . LYS A 1 99 ? 16.609 -6.564 -23.374 1.00 54.66 99 LYS A CA 1
ATOM 767 C C . LYS A 1 99 ? 16.027 -6.608 -24.787 1.00 54.66 99 LYS A C 1
ATOM 769 O O . LYS A 1 99 ? 14.817 -6.815 -24.908 1.00 54.66 99 LYS A O 1
ATOM 774 N N . PRO A 1 100 ? 16.835 -6.422 -25.849 1.00 55.91 100 PRO A N 1
ATOM 775 C CA . PRO A 1 100 ? 16.335 -6.636 -27.195 1.00 55.91 100 PRO A CA 1
ATOM 776 C C . PRO A 1 100 ? 15.766 -8.052 -27.232 1.00 55.91 100 PRO A C 1
ATOM 778 O O . PRO A 1 100 ? 16.367 -8.961 -26.641 1.00 55.91 100 PRO A O 1
ATOM 781 N N . ALA A 1 101 ? 14.619 -8.236 -27.890 1.00 62.38 101 ALA A N 1
ATOM 782 C CA . ALA A 1 101 ? 14.188 -9.564 -28.305 1.00 62.38 101 ALA A CA 1
ATOM 783 C C . ALA A 1 101 ? 15.424 -10.261 -28.882 1.00 62.38 101 ALA A C 1
ATOM 785 O O . ALA A 1 101 ? 16.074 -9.677 -29.747 1.00 62.38 101 ALA A O 1
ATOM 786 N N . GLU A 1 102 ? 15.797 -11.390 -28.274 1.00 64.75 102 GLU A N 1
ATOM 787 C CA . GLU A 1 102 ? 17.002 -12.184 -28.528 1.00 64.75 102 GLU A CA 1
ATOM 788 C C . GLU A 1 102 ? 17.621 -11.851 -29.892 1.00 64.75 102 GLU A C 1
ATOM 790 O O . GLU A 1 102 ? 17.053 -12.194 -30.931 1.00 64.75 102 GLU A O 1
ATOM 795 N N . LEU A 1 103 ? 18.717 -11.072 -29.895 1.00 66.69 103 LEU A N 1
ATOM 796 C CA . LEU A 1 103 ? 19.406 -10.726 -31.139 1.00 66.69 103 LEU A CA 1
ATOM 797 C C . LEU A 1 103 ? 19.658 -12.044 -31.881 1.00 66.69 103 LEU A C 1
ATOM 799 O O . LEU A 1 103 ? 20.178 -12.970 -31.250 1.00 66.69 103 LEU A O 1
ATOM 803 N N . PRO A 1 104 ? 19.274 -12.166 -33.166 1.00 73.50 104 PRO A N 1
ATOM 804 C CA . PRO A 1 104 ? 19.523 -13.390 -33.904 1.00 73.50 104 PRO A CA 1
ATOM 805 C C . PRO A 1 104 ? 21.008 -13.716 -33.798 1.00 73.50 104 PRO A C 1
ATOM 807 O O . PRO A 1 104 ? 21.848 -12.820 -33.928 1.00 73.50 104 PRO A O 1
ATOM 810 N N . ASP A 1 105 ? 21.296 -14.988 -33.518 1.00 71.12 105 ASP A N 1
ATOM 811 C CA . ASP A 1 105 ? 22.649 -15.518 -33.379 1.00 71.12 105 ASP A CA 1
ATOM 812 C C . ASP A 1 105 ? 23.498 -14.937 -34.524 1.00 71.12 105 ASP A C 1
ATOM 814 O O . ASP A 1 105 ? 23.095 -15.073 -35.692 1.00 71.12 105 ASP A O 1
ATOM 818 N N . PRO A 1 106 ? 24.592 -14.200 -34.238 1.00 69.62 106 PRO A N 1
ATOM 819 C CA . PRO A 1 106 ? 25.349 -13.547 -35.290 1.00 69.62 106 PRO A CA 1
ATOM 820 C C . PRO A 1 106 ? 25.734 -14.611 -36.321 1.00 69.62 106 PRO A C 1
ATOM 822 O O . PRO A 1 106 ? 26.106 -15.727 -35.937 1.00 69.62 106 PRO A O 1
ATOM 825 N N . PRO A 1 107 ? 25.611 -14.319 -37.628 1.00 73.44 107 PRO A N 1
ATOM 826 C CA . PRO A 1 107 ? 25.890 -15.315 -38.648 1.00 73.44 107 PRO A CA 1
ATOM 827 C C . PRO A 1 107 ? 27.284 -15.894 -38.393 1.00 73.44 107 PRO A C 1
ATOM 829 O O . PRO A 1 107 ? 28.250 -15.142 -38.286 1.00 73.44 107 PRO A O 1
ATOM 832 N N . ARG A 1 108 ? 27.393 -17.230 -38.289 1.00 63.94 108 ARG A N 1
ATOM 833 C CA . ARG A 1 108 ? 28.646 -17.963 -37.985 1.00 63.94 108 ARG A CA 1
ATOM 834 C C . ARG A 1 108 ? 29.739 -17.812 -39.053 1.00 63.94 108 ARG A C 1
ATOM 836 O O . ARG A 1 108 ? 30.686 -18.594 -39.101 1.00 63.94 108 ARG A O 1
ATOM 843 N N . THR A 1 109 ? 29.604 -16.855 -39.956 1.00 62.84 109 THR A N 1
ATOM 844 C CA . THR A 1 109 ? 30.691 -16.429 -40.823 1.00 62.84 109 THR A CA 1
ATOM 845 C C . THR A 1 109 ? 31.767 -15.766 -39.964 1.00 62.84 109 THR A C 1
ATOM 847 O O . THR A 1 109 ? 31.440 -14.864 -39.190 1.00 62.84 109 THR A O 1
ATOM 850 N N . PRO A 1 110 ? 33.040 -16.189 -40.076 1.00 53.81 110 PRO A N 1
ATOM 851 C CA . PRO A 1 110 ? 34.122 -15.541 -39.358 1.00 53.81 110 PRO A CA 1
ATOM 852 C C . PRO A 1 110 ? 34.094 -14.055 -39.699 1.00 53.81 110 PRO A C 1
ATOM 854 O O . PRO A 1 110 ? 33.984 -13.701 -40.873 1.00 53.81 110 PRO A O 1
ATOM 857 N N . ALA A 1 111 ? 34.157 -13.206 -38.675 1.00 51.28 111 ALA A N 1
ATOM 858 C CA . ALA A 1 111 ? 34.264 -11.768 -38.837 1.00 51.28 111 ALA A CA 1
ATOM 859 C C . ALA A 1 111 ? 35.419 -11.461 -39.801 1.00 51.28 111 ALA A C 1
ATOM 861 O O . ALA A 1 111 ? 36.592 -11.560 -39.439 1.00 51.28 111 ALA A O 1
ATOM 862 N N . VAL A 1 112 ? 35.091 -11.114 -41.045 1.00 48.97 112 VAL A N 1
ATOM 863 C CA . VAL A 1 112 ? 36.048 -10.485 -41.943 1.00 48.97 112 VAL A CA 1
ATOM 864 C C . VAL A 1 112 ? 36.237 -9.083 -41.386 1.00 48.97 112 VAL A C 1
ATOM 866 O O . VAL A 1 112 ? 35.420 -8.193 -41.605 1.00 48.97 112 VAL A O 1
ATOM 869 N N . ILE A 1 113 ? 37.309 -8.899 -40.617 1.00 46.94 113 ILE A N 1
ATOM 870 C CA . ILE A 1 113 ? 37.885 -7.576 -40.412 1.00 46.94 113 ILE A CA 1
ATOM 871 C C . ILE A 1 113 ? 38.341 -7.123 -41.795 1.00 46.94 113 ILE A C 1
ATOM 873 O O . ILE A 1 113 ? 39.382 -7.560 -42.287 1.00 46.94 113 ILE A O 1
ATOM 877 N N . GLN A 1 114 ? 37.549 -6.280 -42.453 1.00 44.50 114 GLN A N 1
ATOM 878 C CA . GLN A 1 114 ? 38.027 -5.578 -43.631 1.00 44.50 114 GLN A CA 1
ATOM 879 C C . GLN A 1 114 ? 38.966 -4.475 -43.142 1.00 44.50 114 GLN A C 1
ATOM 881 O O . GLN A 1 114 ? 38.551 -3.395 -42.726 1.00 44.50 114 GLN A O 1
ATOM 886 N N . ALA A 1 115 ? 40.251 -4.822 -43.105 1.00 45.16 115 ALA A N 1
ATOM 887 C CA . ALA A 1 115 ? 41.340 -3.896 -42.882 1.00 45.16 115 ALA A CA 1
ATOM 888 C C . ALA A 1 115 ? 41.392 -2.857 -44.016 1.00 45.16 115 ALA A C 1
ATOM 890 O O . ALA A 1 115 ? 41.306 -3.216 -45.186 1.00 45.16 115 ALA A O 1
ATOM 891 N N . ALA A 1 116 ? 41.551 -1.597 -43.605 1.00 46.53 116 ALA A N 1
ATOM 892 C CA . ALA A 1 116 ? 42.157 -0.457 -44.296 1.00 46.53 116 ALA A CA 1
ATOM 893 C C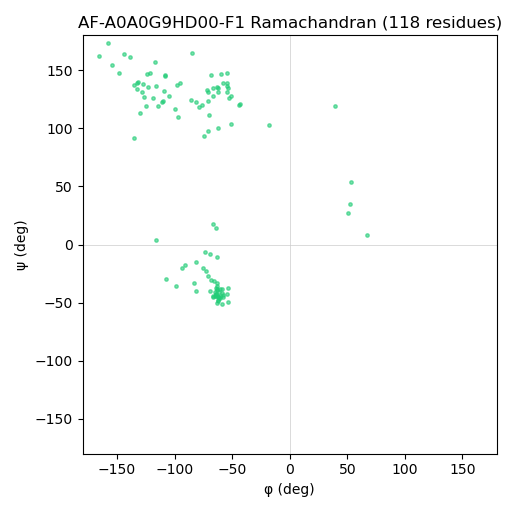 . ALA A 1 116 ? 41.904 -0.266 -45.807 1.00 46.53 116 ALA A C 1
ATOM 895 O O . ALA A 1 116 ? 42.419 -0.995 -46.651 1.00 46.53 116 ALA A O 1
ATOM 896 N N . ALA A 1 117 ? 41.290 0.871 -46.144 1.00 42.03 117 ALA A N 1
ATOM 897 C CA . ALA A 1 117 ? 41.617 1.597 -47.366 1.00 42.03 117 ALA A CA 1
ATOM 898 C C . ALA A 1 117 ? 41.856 3.070 -47.014 1.00 42.03 117 ALA A C 1
ATOM 900 O O . ALA A 1 117 ? 40.957 3.771 -46.550 1.00 42.03 117 ALA A O 1
ATOM 901 N N . ASN A 1 118 ? 43.111 3.475 -47.193 1.00 44.34 118 ASN A N 1
ATOM 902 C CA . ASN A 1 118 ? 43.610 4.838 -47.086 1.00 44.34 118 ASN A CA 1
ATOM 903 C C . ASN A 1 118 ? 42.901 5.758 -48.085 1.00 44.34 118 ASN A C 1
ATOM 905 O O . ASN A 1 118 ? 42.631 5.337 -49.209 1.00 44.34 118 ASN A O 1
ATOM 909 N N . TRP A 1 119 ? 42.714 7.017 -47.699 1.00 47.66 119 TRP A N 1
ATOM 910 C CA . TRP A 1 119 ? 42.652 8.141 -48.630 1.00 47.66 119 TRP A CA 1
ATOM 911 C C . TRP A 1 119 ? 43.551 9.248 -48.070 1.00 47.66 119 TRP A C 1
ATOM 913 O O . TRP A 1 119 ? 43.539 9.477 -46.858 1.00 47.66 119 TRP A O 1
ATOM 923 N N . ASP A 1 120 ? 44.371 9.804 -48.964 1.00 49.84 120 ASP A N 1
ATOM 924 C CA . ASP A 1 120 ? 45.464 10.764 -48.743 1.00 49.84 120 ASP A CA 1
ATOM 925 C C . ASP A 1 120 ? 45.055 12.081 -48.059 1.00 49.84 120 ASP A C 1
ATOM 927 O O . ASP A 1 120 ? 43.918 12.558 -48.294 1.00 49.84 120 ASP A O 1
#

Mean predicted aligned error: 9.48 Å

Sequence (120 aa):
MTHYNRHITSYVHNGRIGVLVEFDIPELAARDDAFLAVAHGVAMHIAASDPASLDALLDERYVVDPDITVAELIHESGILLQTSFALTRFVRWAAESDKPAELPDPPRTPAVIQAAANWD

Organism: NCBI:txid1440763

Nearest PDB structures (foldseek):
  1tfe-assembly1_A-2  TM=9.097E-01  e=8.567E-07  Thermus thermophilus
  1aip-assembly1_D  TM=9.260E-01  e=1.326E-05  Thermus thermophilus

InterPro domains:
  IPR014039 Translation elongation factor EFTs/EF1B, dimerisation [PF00889] (5-55)
  IPR036402 Elongation factor Ts, dimerisation domain superfamily [G3DSA:3.30.479.20] (7-97)
  IPR036402 Elongation factor Ts, dimerisation domain superfamily [SSF54713] (5-92)

pLDDT: mean 88.3, std 16.95, range [42.03, 98.81]